Protein AF-A0A8T3MN83-F1 (afdb_monomer_lite)

Foldseek 3Di:
DDDDDDDDDDDDDDDDDDDDDPPPDLLQQAEDFDKAWDDWDPDDDADAFDKDKIKTKIFRSHQAKAAPPDPPRWDFDFAVPLDLVQVVQVFQDPAPDSGTQFTFPDRIHHHRGMTMGMGMTTQGNVNDDDD

Radius of gyration: 27.88 Å; chains: 1; bounding box: 54×98×40 Å

pLDDT: mean 82.96, std 21.78, range [26.67, 98.6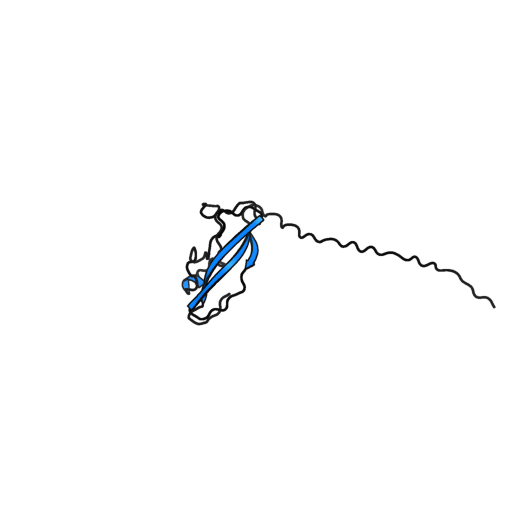2]

Secondary structure (DSSP, 8-state):
------------------------PPPPPPSSS-EEEEEEPPPPP--TT-EEEEEEEEEE-SSSPEETT-TTT--B---GGG--HHHHTT-EES-SBTTB--B-SSSEE-TT-EEEEEEEEE--TT-----

Structure (mmCIF, N/CA/C/O backbone):
data_AF-A0A8T3MN83-F1
#
_entry.id   AF-A0A8T3MN83-F1
#
loop_
_atom_site.group_PDB
_atom_site.id
_atom_site.type_symbol
_atom_site.label_atom_id
_atom_site.label_alt_id
_atom_site.label_comp_id
_atom_site.label_asym_id
_atom_site.label_entity_id
_atom_site.label_seq_id
_atom_site.pdbx_PDB_ins_code
_atom_site.Cartn_x
_atom_site.Cartn_y
_atom_site.Cartn_z
_atom_site.occupancy
_atom_site.B_iso_or_equiv
_atom_site.auth_seq_id
_atom_site.auth_comp_id
_atom_site.auth_asym_id
_atom_site.auth_atom_id
_atom_site.pdbx_PDB_model_num
ATOM 1 N N . MET A 1 1 ? -35.886 -86.623 11.465 1.00 39.50 1 MET A N 1
ATOM 2 C CA . MET A 1 1 ? -34.647 -86.024 12.008 1.00 39.50 1 MET A CA 1
ATOM 3 C C . MET A 1 1 ? -34.880 -84.525 12.169 1.00 39.50 1 MET A C 1
ATOM 5 O O . MET A 1 1 ? -35.254 -83.918 11.174 1.00 39.50 1 MET A O 1
ATOM 9 N N . PRO A 1 2 ? -34.793 -83.946 13.382 1.00 43.25 2 PRO A N 1
ATOM 10 C CA . PRO A 1 2 ? -35.080 -82.531 13.618 1.00 43.25 2 PRO A CA 1
ATOM 11 C C . PRO A 1 2 ? -33.794 -81.692 13.627 1.00 43.25 2 PRO A C 1
ATOM 13 O O . PRO A 1 2 ? -32.792 -82.131 14.182 1.00 43.25 2 PRO A O 1
ATOM 16 N N . VAL A 1 3 ? -33.839 -80.468 13.093 1.00 36.97 3 VAL A N 1
ATOM 17 C CA . VAL A 1 3 ? -32.891 -79.393 13.434 1.00 36.97 3 VAL A CA 1
ATOM 18 C C . VAL A 1 3 ? -33.666 -78.070 13.531 1.00 36.97 3 VAL A C 1
ATOM 20 O O . VAL A 1 3 ? -34.424 -77.706 12.636 1.00 36.97 3 VAL A O 1
ATOM 23 N N . ALA A 1 4 ? -33.505 -77.416 14.684 1.00 33.03 4 ALA A N 1
ATOM 24 C CA . ALA A 1 4 ? -33.962 -76.075 15.064 1.00 33.03 4 ALA A CA 1
ATOM 25 C C . ALA A 1 4 ? -33.221 -74.980 14.237 1.00 33.03 4 ALA A C 1
ATOM 27 O O . ALA A 1 4 ? -32.296 -75.304 13.514 1.00 33.03 4 ALA A O 1
ATOM 28 N N . MET A 1 5 ? -33.488 -73.667 14.239 1.00 26.67 5 MET A N 1
ATOM 29 C CA . MET A 1 5 ? -33.616 -72.743 15.367 1.00 26.67 5 MET A CA 1
ATOM 30 C C . MET A 1 5 ? -33.779 -71.293 14.831 1.00 26.67 5 MET A C 1
ATOM 32 O O . MET A 1 5 ? -32.994 -70.846 14.009 1.00 26.67 5 MET A O 1
ATOM 36 N N . ARG A 1 6 ? -34.814 -70.597 15.327 1.00 32.25 6 ARG A N 1
ATOM 37 C CA . ARG A 1 6 ? -34.992 -69.162 15.688 1.00 32.25 6 ARG A CA 1
ATOM 38 C C . ARG A 1 6 ? -34.312 -67.991 14.924 1.00 32.25 6 ARG A C 1
ATOM 40 O O . ARG A 1 6 ? -33.101 -67.861 14.910 1.00 32.25 6 ARG A O 1
ATOM 47 N N . LEU A 1 7 ? -35.192 -67.040 14.551 1.00 34.59 7 LEU A N 1
ATOM 48 C CA . LEU A 1 7 ? -35.157 -65.558 14.641 1.00 34.59 7 LEU A CA 1
ATOM 49 C C . LEU A 1 7 ? -33.877 -64.768 14.295 1.00 34.59 7 LEU A C 1
ATOM 51 O O . LEU A 1 7 ? -32.894 -64.834 15.020 1.00 34.59 7 LEU A O 1
ATOM 55 N N . ALA A 1 8 ? -34.040 -63.762 13.424 1.00 29.78 8 ALA A N 1
ATOM 56 C CA . ALA A 1 8 ? -33.528 -62.412 13.691 1.00 29.78 8 ALA A CA 1
ATOM 57 C C . ALA A 1 8 ? -34.367 -61.338 12.966 1.00 29.78 8 ALA A C 1
ATOM 59 O O . ALA A 1 8 ? -34.448 -61.309 11.742 1.00 29.78 8 ALA A O 1
ATOM 60 N N . ARG A 1 9 ? -35.001 -60.447 13.743 1.00 41.72 9 ARG A N 1
ATOM 61 C CA . ARG A 1 9 ? -35.541 -59.160 13.280 1.00 41.72 9 ARG A CA 1
ATOM 62 C C . ARG A 1 9 ? -34.363 -58.190 13.188 1.00 41.72 9 ARG A C 1
ATOM 64 O O . ARG A 1 9 ? -33.758 -57.907 14.218 1.00 41.72 9 ARG A O 1
ATOM 71 N N . ALA A 1 10 ? -34.047 -57.683 12.002 1.00 33.31 10 ALA A N 1
ATOM 72 C CA . ALA A 1 10 ? -33.077 -56.603 11.851 1.00 33.31 10 ALA A CA 1
ATOM 73 C C . ALA A 1 10 ? -33.824 -55.270 11.714 1.00 33.31 10 ALA A C 1
ATOM 75 O O . ALA A 1 10 ? -34.581 -55.055 10.770 1.00 33.31 10 ALA A O 1
ATOM 76 N N . PHE A 1 11 ? -33.636 -54.413 12.716 1.00 36.53 11 PHE A N 1
ATOM 77 C CA . PHE A 1 11 ? -34.049 -53.016 12.735 1.00 36.53 11 PHE A CA 1
ATOM 78 C C . PHE A 1 11 ? -33.270 -52.228 11.676 1.00 36.53 11 PHE A C 1
ATOM 80 O O . PHE A 1 11 ? -32.043 -52.294 11.632 1.00 36.53 11 PHE A O 1
ATOM 87 N N . LEU A 1 12 ? -33.976 -51.445 10.859 1.00 33.81 12 LEU A N 1
ATOM 88 C CA . LEU A 1 12 ? -33.362 -50.441 9.997 1.00 33.81 12 LEU A CA 1
ATOM 89 C C . LEU A 1 12 ? -33.050 -49.206 10.859 1.00 33.81 12 LEU A C 1
ATOM 91 O O . LEU A 1 12 ? -33.962 -48.505 11.297 1.00 33.81 12 LEU A O 1
ATOM 95 N N . ALA A 1 13 ? -31.773 -48.965 11.150 1.00 34.06 13 ALA A N 1
ATOM 96 C CA . ALA A 1 13 ? -31.320 -47.746 11.812 1.00 34.06 13 ALA A CA 1
ATOM 97 C C . ALA A 1 13 ? -31.183 -46.625 10.770 1.00 34.06 13 ALA A C 1
ATOM 99 O O . ALA A 1 13 ? -30.369 -46.717 9.852 1.00 34.06 13 ALA A O 1
ATOM 100 N N . ALA A 1 14 ? -31.986 -45.569 10.903 1.00 40.66 14 ALA A N 1
ATOM 101 C CA . ALA A 1 14 ? -31.839 -44.348 10.122 1.00 40.66 14 ALA A CA 1
ATOM 102 C C . ALA A 1 14 ? -30.664 -43.527 10.678 1.00 40.66 14 ALA A C 1
ATOM 104 O O . ALA A 1 14 ? -30.708 -43.055 11.813 1.00 40.66 14 ALA A O 1
ATOM 105 N N . LEU A 1 15 ? -29.606 -43.369 9.882 1.00 41.19 15 LEU A N 1
ATOM 106 C CA . LEU A 1 15 ? -28.450 -42.544 10.220 1.00 41.19 15 LEU A CA 1
ATOM 107 C C . LEU A 1 15 ? -28.741 -41.088 9.817 1.00 41.19 15 LEU A C 1
ATOM 109 O O . LEU A 1 15 ? -28.687 -40.742 8.638 1.00 41.19 15 LEU A O 1
ATOM 113 N N . LEU A 1 16 ? -29.073 -40.232 10.787 1.00 47.34 16 LEU A N 1
ATOM 114 C CA . LEU A 1 16 ? -29.130 -38.783 10.580 1.00 47.34 16 LEU A CA 1
ATOM 115 C C . LEU A 1 16 ? -27.704 -38.222 10.493 1.00 47.34 16 LEU A C 1
ATOM 117 O O . LEU A 1 16 ? -26.988 -38.166 11.489 1.00 47.34 16 LEU A O 1
ATOM 121 N N . PHE A 1 17 ? -27.305 -37.775 9.304 1.00 46.59 17 PHE A N 1
ATOM 122 C CA . PHE A 1 17 ? -26.129 -36.927 9.115 1.00 46.59 17 PHE A CA 1
ATOM 123 C C . PHE A 1 17 ? -26.514 -35.480 9.448 1.00 46.59 17 PHE A C 1
ATOM 125 O O . PHE A 1 17 ? -27.151 -34.793 8.651 1.00 46.59 17 PHE A O 1
ATOM 132 N N . THR A 1 18 ? -26.148 -34.997 10.633 1.00 45.94 18 THR A N 1
ATOM 133 C CA . THR A 1 18 ? -26.211 -33.563 10.939 1.00 45.94 18 THR A CA 1
ATOM 134 C C . THR A 1 18 ? -25.037 -32.868 10.259 1.00 45.94 18 THR A C 1
ATOM 136 O O . THR A 1 18 ? -23.896 -33.000 10.700 1.00 45.94 18 THR A O 1
ATOM 139 N N . ALA A 1 19 ? -25.302 -32.133 9.180 1.00 48.44 19 ALA A N 1
ATOM 140 C CA . ALA A 1 19 ? -24.327 -31.231 8.584 1.00 48.44 19 ALA A CA 1
ATOM 141 C C . ALA A 1 19 ? -24.112 -30.035 9.526 1.00 48.44 19 ALA A C 1
ATOM 143 O O . ALA A 1 19 ? -24.970 -29.160 9.644 1.00 48.44 19 ALA A O 1
ATOM 144 N N . THR A 1 20 ? -22.980 -29.998 10.225 1.00 54.50 20 THR A N 1
ATOM 145 C CA . THR A 1 20 ? -22.537 -28.802 10.940 1.00 54.50 20 THR A CA 1
ATOM 146 C C . THR A 1 20 ? -22.064 -27.778 9.915 1.00 54.50 20 THR A C 1
ATOM 148 O O . THR A 1 20 ? -21.052 -27.963 9.242 1.00 54.50 20 THR A O 1
ATOM 151 N N . LEU A 1 21 ? -22.806 -26.678 9.780 1.00 59.50 21 LEU A N 1
ATOM 152 C CA . LEU A 1 21 ? -22.303 -25.494 9.095 1.00 59.50 21 LEU A CA 1
ATOM 153 C C . LEU A 1 21 ? -21.082 -25.005 9.881 1.00 59.50 21 LEU A C 1
ATOM 155 O O . LEU A 1 21 ? -21.216 -24.493 10.991 1.00 59.50 21 LEU A O 1
ATOM 159 N N . ILE A 1 22 ? -19.885 -25.180 9.322 1.00 56.06 22 ILE A N 1
ATOM 160 C CA . ILE A 1 22 ? -18.687 -24.490 9.797 1.00 56.06 22 ILE A CA 1
ATOM 161 C C . ILE A 1 22 ? -18.885 -23.029 9.400 1.00 56.06 22 ILE A C 1
ATOM 163 O O . ILE A 1 22 ? -18.505 -22.613 8.308 1.00 56.06 22 ILE A O 1
ATOM 167 N N . THR A 1 23 ? -19.549 -22.242 10.243 1.00 57.78 23 THR A N 1
ATOM 168 C CA . THR A 1 23 ? -19.506 -20.790 10.088 1.00 57.78 23 THR A CA 1
ATOM 169 C C . THR A 1 23 ? -18.064 -20.379 10.365 1.00 57.78 23 THR A C 1
ATOM 171 O O . THR A 1 23 ? -17.596 -20.639 11.478 1.00 57.78 23 THR A O 1
ATOM 174 N N . PRO A 1 24 ? -17.322 -19.788 9.410 1.00 51.41 24 PRO A N 1
ATOM 175 C CA . PRO A 1 24 ? -16.026 -19.223 9.740 1.00 51.41 24 PRO A CA 1
ATOM 176 C C . PRO A 1 24 ? -16.262 -18.171 10.824 1.00 51.41 24 PRO A C 1
ATOM 178 O O . PRO A 1 24 ? -16.927 -17.162 10.583 1.00 51.41 24 PRO A O 1
ATOM 181 N N . SER A 1 25 ? -15.783 -18.437 12.042 1.00 54.22 25 SER A N 1
ATOM 182 C CA . SER A 1 25 ? -15.833 -17.455 13.118 1.00 54.22 25 SER A CA 1
ATOM 183 C C . SER A 1 25 ? -15.131 -16.197 12.618 1.00 54.22 25 SER A C 1
ATOM 185 O O . SER A 1 25 ? -14.007 -16.310 12.112 1.00 54.22 25 SER A O 1
ATOM 187 N N . PRO A 1 26 ? -15.741 -15.002 12.727 1.00 5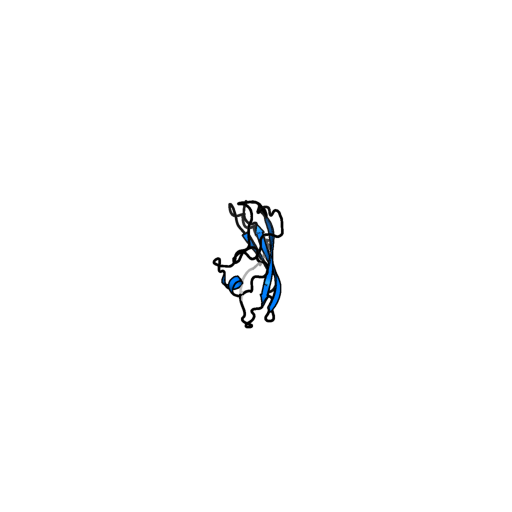8.12 26 PRO A N 1
ATOM 188 C CA . PRO A 1 26 ? -14.994 -13.788 12.465 1.00 58.12 26 PRO A CA 1
ATOM 189 C C . PRO A 1 26 ? -13.796 -13.821 13.409 1.00 58.12 26 PRO A C 1
ATOM 191 O O . PRO A 1 26 ? -13.979 -13.933 14.621 1.00 58.12 26 PRO A O 1
ATOM 194 N N . ALA A 1 27 ? -12.580 -13.796 12.853 1.00 62.31 27 ALA A N 1
ATOM 195 C CA . ALA A 1 27 ? -11.371 -13.668 13.652 1.00 62.31 27 ALA A CA 1
ATOM 196 C C . ALA A 1 27 ? -11.612 -12.517 14.633 1.00 62.31 27 ALA A C 1
ATOM 198 O O . ALA A 1 27 ? -11.916 -11.398 14.194 1.00 62.31 27 ALA A O 1
ATOM 199 N N . ALA A 1 28 ? -11.607 -12.835 15.932 1.00 59.50 28 ALA A N 1
ATOM 200 C CA . ALA A 1 28 ? -11.820 -11.855 16.981 1.00 59.50 28 ALA A CA 1
ATOM 201 C C . ALA A 1 28 ? -10.877 -10.685 16.704 1.00 59.50 28 ALA A C 1
ATOM 203 O O . ALA A 1 28 ? -9.699 -10.905 16.413 1.00 59.50 28 ALA A O 1
ATOM 204 N N . ALA A 1 29 ? -11.411 -9.464 16.706 1.00 62.19 29 ALA A N 1
ATOM 205 C CA . ALA A 1 29 ? -10.578 -8.302 16.470 1.00 62.19 29 ALA A CA 1
ATOM 206 C C . ALA A 1 29 ? -9.459 -8.295 17.523 1.00 62.19 29 ALA A C 1
ATOM 208 O O . ALA A 1 29 ? -9.741 -8.318 18.721 1.00 62.19 29 ALA A O 1
ATOM 209 N N . GLY A 1 30 ? -8.201 -8.321 17.085 1.00 63.84 30 GLY A N 1
ATOM 210 C CA . GLY A 1 30 ? -7.063 -8.195 17.983 1.00 63.84 30 GLY A CA 1
ATOM 211 C C . GLY A 1 30 ? -7.115 -6.837 18.681 1.00 63.84 30 GLY A C 1
ATOM 212 O O . GLY A 1 30 ? -7.559 -5.841 18.102 1.00 63.84 30 GLY A O 1
ATOM 213 N N . HIS A 1 31 ? -6.690 -6.768 19.938 1.00 77.69 31 HIS A N 1
ATOM 214 C CA . HIS A 1 31 ? -6.669 -5.501 20.664 1.00 77.69 31 HIS A CA 1
ATOM 215 C C . HIS A 1 31 ? -5.664 -4.527 20.029 1.00 77.69 31 HIS A C 1
ATOM 217 O O . HIS A 1 31 ? -4.481 -4.825 19.939 1.00 77.69 31 HIS A O 1
ATOM 223 N N . GLY A 1 32 ? -6.106 -3.328 19.638 1.00 88.81 32 GLY A N 1
ATOM 224 C CA . GLY A 1 32 ? -5.216 -2.305 19.082 1.00 88.81 32 GLY A CA 1
ATOM 225 C C . GLY A 1 32 ? -5.133 -2.343 17.555 1.00 88.81 32 GLY A C 1
ATOM 226 O O . GLY A 1 32 ? -6.166 -2.346 16.881 1.00 88.81 32 GLY A O 1
ATOM 227 N N . TRP A 1 33 ? -3.916 -2.304 17.009 1.00 93.88 33 TRP A N 1
ATOM 228 C CA . TRP A 1 33 ? -3.647 -2.228 15.568 1.00 93.88 33 TRP A CA 1
ATOM 229 C C . TRP A 1 33 ? -3.374 -3.618 15.000 1.00 93.88 33 TRP A C 1
ATOM 231 O O . TRP A 1 33 ? -2.312 -4.185 15.231 1.00 93.88 33 TRP A O 1
ATOM 241 N N . HIS A 1 34 ? -4.318 -4.160 14.230 1.00 95.12 34 HIS A N 1
ATOM 242 C CA . HIS A 1 34 ? -4.162 -5.466 13.593 1.00 95.12 34 HIS A CA 1
ATOM 243 C C . HIS A 1 34 ? -4.724 -5.461 12.180 1.00 95.12 34 HIS A C 1
ATOM 245 O O . HIS A 1 34 ? -5.801 -4.922 11.934 1.00 95.12 34 HIS A O 1
ATOM 251 N N . ALA A 1 35 ? -4.016 -6.114 11.266 1.00 95.56 35 ALA A N 1
ATOM 252 C CA . ALA A 1 35 ? -4.425 -6.302 9.884 1.00 95.56 35 ALA A CA 1
ATOM 253 C C . ALA A 1 35 ? -4.576 -7.796 9.588 1.00 95.56 35 ALA A C 1
ATOM 255 O O . ALA A 1 35 ? -3.785 -8.607 10.065 1.00 95.56 35 ALA A O 1
ATOM 256 N N . ALA A 1 36 ? -5.562 -8.154 8.773 1.00 96.56 36 ALA A N 1
ATOM 257 C CA . ALA A 1 36 ? -5.669 -9.484 8.184 1.00 96.56 36 ALA A CA 1
ATOM 258 C C . ALA A 1 36 ? -5.583 -9.359 6.664 1.00 96.56 36 ALA A C 1
ATOM 260 O O . ALA A 1 36 ? -6.290 -8.548 6.069 1.00 96.56 36 ALA A O 1
ATOM 261 N N . PHE A 1 37 ? -4.700 -10.131 6.034 1.00 97.38 37 PHE A N 1
ATOM 262 C CA . PHE A 1 37 ? -4.566 -10.138 4.580 1.00 97.38 37 PHE A CA 1
ATOM 263 C C . PHE A 1 37 ? -5.859 -10.635 3.929 1.00 97.38 37 PHE A C 1
ATOM 265 O O . PHE A 1 37 ? -6.414 -11.648 4.354 1.00 97.38 37 PHE A O 1
ATOM 272 N N . LEU A 1 38 ? -6.336 -9.916 2.913 1.00 98.12 38 LEU A N 1
ATOM 273 C CA . LEU A 1 38 ? -7.501 -10.323 2.125 1.00 98.12 38 LEU A CA 1
ATOM 274 C C . LEU A 1 38 ? -7.103 -10.812 0.737 1.00 98.12 38 LEU A C 1
ATOM 276 O O . LEU A 1 38 ? -7.712 -11.743 0.220 1.00 98.12 38 LEU A O 1
ATOM 280 N N . GLY A 1 39 ? -6.100 -10.184 0.126 1.00 97.44 39 GLY A N 1
ATOM 281 C CA . GLY A 1 39 ? -5.670 -10.528 -1.221 1.00 97.44 39 GLY A CA 1
ATOM 282 C C . GLY A 1 39 ? -4.838 -9.435 -1.876 1.00 97.44 39 GLY A C 1
ATOM 283 O O . GLY A 1 39 ? -4.667 -8.337 -1.345 1.00 97.44 39 GLY A O 1
ATOM 284 N N . GLN A 1 40 ? -4.354 -9.735 -3.072 1.00 97.56 40 GLN A N 1
ATOM 285 C CA . GLN A 1 40 ? -3.571 -8.835 -3.911 1.00 97.56 40 GLN A CA 1
ATOM 286 C C . GLN A 1 40 ? -3.890 -9.085 -5.385 1.00 97.56 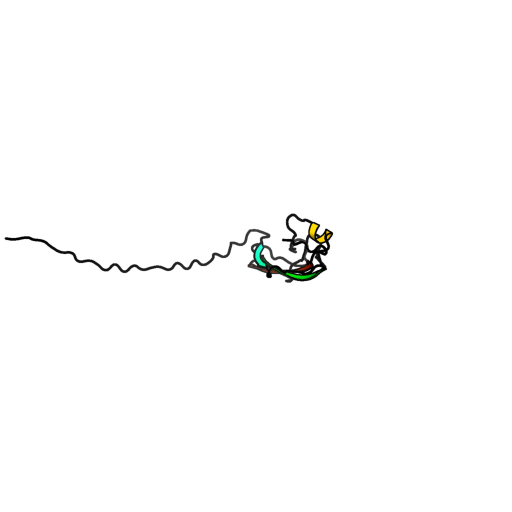40 GLN A C 1
ATOM 288 O O . GLN A 1 40 ? -4.486 -10.110 -5.719 1.00 97.56 40 GLN A O 1
ATOM 293 N N . ASP A 1 41 ? -3.519 -8.143 -6.248 1.00 96.81 41 ASP A N 1
ATOM 294 C CA . ASP A 1 41 ? -3.581 -8.356 -7.695 1.00 96.81 41 ASP A CA 1
ATOM 295 C C . ASP A 1 41 ? -2.673 -9.538 -8.109 1.00 96.81 41 ASP A C 1
ATOM 297 O O . ASP A 1 41 ? -1.748 -9.900 -7.378 1.00 96.81 41 ASP A O 1
ATOM 301 N N . PRO A 1 42 ? -2.908 -10.175 -9.268 1.00 94.44 42 PRO A N 1
ATOM 302 C CA . PRO A 1 42 ? -1.987 -11.175 -9.795 1.00 94.44 42 PRO A CA 1
ATOM 303 C C . PRO A 1 42 ? -0.585 -10.593 -9.996 1.00 94.44 42 PRO A C 1
ATOM 305 O O . PRO A 1 42 ? -0.439 -9.449 -10.425 1.00 94.44 42 PRO A O 1
ATOM 308 N N . TRP A 1 43 ? 0.446 -11.396 -9.730 1.00 90.69 43 TRP A N 1
ATOM 309 C CA . TRP A 1 43 ? 1.837 -10.985 -9.912 1.00 90.69 43 TRP A CA 1
ATOM 310 C C . TRP A 1 43 ? 2.096 -10.530 -11.357 1.00 90.69 43 TRP A C 1
ATOM 312 O O . TRP A 1 43 ? 1.881 -11.316 -12.285 1.00 90.69 43 TRP A O 1
ATOM 322 N N . PRO A 1 44 ? 2.558 -9.287 -11.578 1.00 88.06 44 PRO A N 1
ATOM 323 C CA . PRO A 1 44 ? 2.824 -8.803 -12.921 1.00 88.06 44 PRO A CA 1
ATOM 324 C C . PRO A 1 44 ? 4.142 -9.372 -13.459 1.00 88.06 44 PRO A C 1
ATOM 326 O O . PRO A 1 44 ? 5.119 -9.520 -12.729 1.00 88.06 44 PRO A O 1
ATOM 329 N N . THR A 1 45 ? 4.198 -9.627 -14.766 1.00 90.31 45 THR A N 1
ATOM 330 C CA . THR A 1 45 ? 5.461 -9.787 -15.502 1.00 90.31 45 THR A CA 1
ATOM 331 C C . THR A 1 45 ? 5.709 -8.512 -16.294 1.00 90.31 45 THR A C 1
ATOM 333 O O . THR A 1 45 ? 4.877 -8.124 -17.112 1.00 90.31 45 THR A O 1
ATOM 336 N N . LEU A 1 46 ? 6.830 -7.841 -16.031 1.00 90.12 46 LEU A N 1
ATOM 337 C CA . LEU A 1 46 ? 7.153 -6.543 -16.618 1.00 90.12 46 LEU A CA 1
ATOM 338 C C . LEU A 1 46 ? 8.403 -6.650 -17.481 1.00 90.12 46 LEU A C 1
ATOM 340 O O . LEU A 1 46 ? 9.412 -7.205 -17.053 1.00 90.12 46 LEU A O 1
ATOM 344 N N . ALA A 1 47 ? 8.345 -6.070 -18.679 1.00 91.00 47 ALA A N 1
ATOM 345 C CA . ALA A 1 47 ? 9.550 -5.811 -19.454 1.00 91.00 47 ALA A CA 1
ATOM 346 C C . ALA A 1 47 ? 10.464 -4.818 -18.702 1.00 91.00 47 ALA A C 1
ATOM 348 O O . ALA A 1 47 ? 9.960 -4.010 -17.909 1.00 91.00 47 ALA A O 1
ATOM 349 N N . PRO A 1 48 ? 11.783 -4.821 -18.966 1.00 92.12 48 PRO A N 1
ATOM 350 C CA . PRO A 1 48 ? 12.696 -3.853 -18.373 1.00 92.12 48 PRO A CA 1
ATOM 351 C C . PRO A 1 48 ? 12.209 -2.412 -18.547 1.00 92.12 48 PRO A C 1
ATOM 353 O O . PRO A 1 48 ? 11.863 -1.980 -19.646 1.00 92.12 48 PRO A O 1
ATOM 356 N N . GLY A 1 49 ? 12.133 -1.668 -17.444 1.00 91.69 49 GLY A N 1
ATOM 357 C CA . GLY A 1 49 ? 11.683 -0.278 -17.426 1.00 91.69 49 GLY A CA 1
ATOM 358 C C . GLY A 1 49 ? 10.167 -0.058 -17.514 1.00 91.69 49 GLY A C 1
ATOM 359 O O . GLY A 1 49 ? 9.730 1.061 -17.221 1.00 91.69 49 GLY A O 1
ATOM 360 N N . ALA A 1 50 ? 9.363 -1.072 -17.854 1.00 94.12 50 ALA A N 1
ATOM 361 C CA . ALA A 1 50 ? 7.903 -0.960 -17.895 1.00 94.12 50 ALA A CA 1
ATOM 362 C C . ALA A 1 50 ? 7.327 -0.726 -16.492 1.00 94.12 50 ALA A C 1
ATOM 364 O O . ALA A 1 50 ? 7.891 -1.184 -15.503 1.00 94.12 50 ALA A O 1
ATOM 365 N N . MET A 1 51 ? 6.205 -0.015 -16.392 1.00 95.19 51 MET A N 1
ATOM 366 C CA . MET A 1 51 ? 5.545 0.264 -15.114 1.00 95.19 51 MET A CA 1
ATOM 367 C C . MET A 1 51 ? 4.234 -0.504 -14.994 1.00 95.19 51 MET A C 1
ATOM 369 O O . MET A 1 51 ? 3.528 -0.678 -15.986 1.00 95.19 51 MET A O 1
ATOM 373 N N . ALA A 1 52 ? 3.870 -0.878 -13.771 1.00 95.62 52 ALA A N 1
ATOM 374 C CA . ALA A 1 52 ? 2.530 -1.348 -13.449 1.00 95.62 52 ALA A CA 1
ATOM 375 C C . ALA A 1 52 ? 2.057 -0.802 -12.105 1.00 95.62 52 ALA A C 1
ATOM 377 O O . ALA A 1 52 ? 2.853 -0.612 -11.185 1.00 95.62 52 ALA A O 1
ATOM 378 N N . SER A 1 53 ? 0.748 -0.578 -12.010 1.00 96.69 53 SER A N 1
ATOM 379 C CA . SER A 1 53 ? 0.061 -0.353 -10.741 1.00 96.69 53 SER A CA 1
ATOM 380 C C . SER A 1 53 ? -0.269 -1.702 -10.109 1.00 96.69 53 SER A C 1
ATOM 382 O O . SER A 1 53 ? -0.685 -2.625 -10.811 1.00 96.69 53 SER A O 1
ATOM 384 N N . TYR A 1 54 ? -0.079 -1.814 -8.800 1.00 96.81 54 TYR A N 1
ATOM 385 C CA . TYR A 1 54 ? -0.305 -3.031 -8.039 1.00 96.81 54 TYR A CA 1
ATOM 386 C C . TYR A 1 54 ? -1.076 -2.732 -6.762 1.00 96.81 54 TYR A C 1
ATOM 388 O O . TYR A 1 54 ? -0.775 -1.768 -6.052 1.00 96.81 54 TYR A O 1
ATOM 396 N N . THR A 1 55 ? -2.065 -3.571 -6.461 1.00 98.25 55 THR A N 1
ATOM 397 C CA . THR A 1 55 ? -2.957 -3.368 -5.322 1.00 98.25 55 THR A CA 1
ATOM 398 C C . THR A 1 55 ? -2.936 -4.542 -4.355 1.00 98.25 55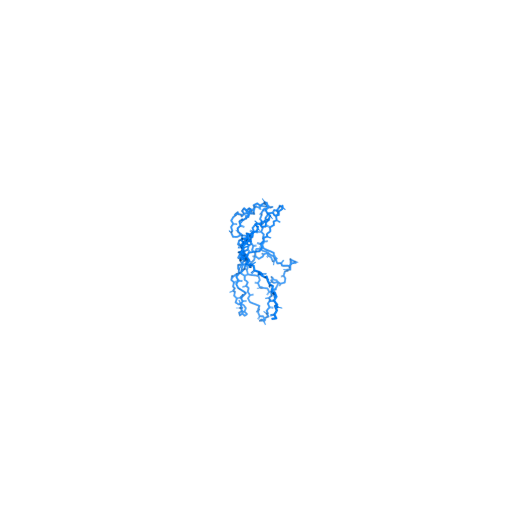 THR A C 1
ATOM 400 O O . THR A 1 55 ? -3.062 -5.704 -4.743 1.00 98.25 55 THR A O 1
ATOM 403 N N . ILE A 1 56 ? -2.871 -4.225 -3.064 1.00 98.31 56 ILE A N 1
ATOM 404 C CA . ILE A 1 56 ? -3.006 -5.175 -1.956 1.00 98.31 56 ILE A CA 1
ATOM 405 C C . ILE A 1 56 ? -4.142 -4.713 -1.044 1.00 98.31 56 ILE A C 1
ATOM 407 O O . ILE A 1 56 ? -4.317 -3.515 -0.811 1.00 98.31 56 ILE A O 1
ATOM 411 N N . ARG A 1 57 ? -4.930 -5.662 -0.531 1.00 98.56 57 ARG A N 1
ATOM 412 C CA . ARG A 1 57 ? -6.056 -5.400 0.367 1.00 98.56 57 ARG A CA 1
ATOM 413 C C . ARG A 1 57 ? -5.872 -6.115 1.698 1.00 98.56 57 ARG A C 1
ATOM 415 O O . ARG A 1 57 ? -5.536 -7.301 1.753 1.00 98.56 57 ARG A O 1
ATOM 422 N N . PHE A 1 58 ? -6.173 -5.391 2.767 1.00 98.50 58 PHE A N 1
ATOM 423 C CA . PHE A 1 58 ? -6.205 -5.902 4.132 1.00 98.50 58 PHE A CA 1
ATOM 424 C C . PHE A 1 58 ? -7.534 -5.555 4.791 1.00 98.50 58 PHE A C 1
ATOM 426 O O . PHE A 1 58 ? -8.127 -4.519 4.510 1.00 98.50 58 PHE A O 1
ATOM 433 N N . ARG A 1 59 ? -7.987 -6.390 5.719 1.00 98.25 59 ARG A N 1
ATOM 434 C CA . ARG A 1 59 ? -9.043 -6.054 6.668 1.00 98.25 59 ARG A CA 1
ATOM 435 C C . ARG A 1 59 ? -8.411 -5.429 7.901 1.00 98.25 59 ARG A C 1
ATOM 437 O O . ARG A 1 59 ? -7.431 -5.967 8.419 1.00 98.25 59 ARG A O 1
ATOM 444 N N . ASN A 1 60 ? -9.008 -4.363 8.420 1.00 97.69 60 ASN A N 1
ATOM 445 C CA . ASN A 1 60 ? -8.729 -3.910 9.774 1.00 97.69 60 ASN A CA 1
ATOM 446 C C . ASN A 1 60 ? -9.272 -4.957 10.754 1.00 97.69 60 ASN A C 1
ATOM 448 O O . ASN A 1 60 ? -10.469 -5.027 11.021 1.00 97.69 60 ASN A O 1
ATOM 452 N N . ALA A 1 61 ? -8.390 -5.817 11.242 1.00 96.56 61 ALA A N 1
ATOM 453 C CA . ALA A 1 61 ? -8.695 -6.840 12.230 1.00 96.56 61 ALA A CA 1
ATOM 454 C C . ALA A 1 61 ? -8.446 -6.336 13.659 1.00 96.56 61 ALA A C 1
ATOM 456 O O . ALA A 1 61 ? -8.425 -7.141 14.581 1.00 96.56 61 ALA A O 1
ATOM 457 N N . GLY A 1 62 ? -8.192 -5.040 13.843 1.00 95.38 62 GLY A N 1
ATOM 458 C CA . GLY A 1 62 ? -7.955 -4.415 15.135 1.00 95.38 62 GLY A CA 1
ATOM 459 C C . GLY A 1 62 ? -9.207 -3.779 15.728 1.00 95.38 62 GLY A C 1
ATOM 460 O O . GLY A 1 62 ? -10.310 -3.901 15.195 1.00 95.38 62 GLY A O 1
ATOM 461 N N . THR A 1 63 ? -9.019 -3.042 16.820 1.00 95.62 63 THR A N 1
ATOM 462 C CA . THR A 1 63 ? -10.071 -2.233 17.459 1.00 95.62 63 THR A CA 1
ATOM 463 C C . THR A 1 63 ? -9.950 -0.738 17.162 1.00 95.62 63 THR A C 1
ATOM 465 O O . THR A 1 63 ? -10.881 0.014 17.439 1.00 95.62 63 THR A O 1
ATOM 468 N N . GLN A 1 64 ? -8.830 -0.292 16.584 1.00 96.00 64 GLN A N 1
ATOM 469 C CA . GLN A 1 64 ? -8.602 1.110 16.225 1.00 96.00 64 GLN A CA 1
ATOM 470 C C . GLN A 1 64 ? -9.022 1.396 14.784 1.00 96.00 64 GLN A C 1
ATOM 472 O O . GLN A 1 64 ? -8.660 0.652 13.876 1.00 96.00 64 GLN A O 1
ATOM 477 N N . THR A 1 65 ? -9.730 2.504 14.554 1.00 96.94 65 THR A N 1
ATOM 478 C CA . THR A 1 65 ? -9.995 3.008 13.198 1.00 96.94 65 THR A CA 1
ATOM 479 C C . THR A 1 65 ? -8.712 3.566 12.595 1.00 96.94 65 THR A C 1
ATOM 481 O O . THR A 1 65 ? -8.089 4.458 13.174 1.00 96.94 65 THR A O 1
ATOM 484 N N . TRP A 1 66 ? -8.344 3.089 11.409 1.00 98.12 66 TRP A N 1
ATOM 485 C CA . TRP A 1 66 ? -7.205 3.624 10.667 1.00 98.12 66 TRP A CA 1
ATOM 486 C C . TRP A 1 66 ? -7.651 4.888 9.942 1.00 98.12 66 TRP A C 1
ATOM 488 O O . TRP A 1 66 ? -8.723 4.892 9.339 1.00 98.12 66 TRP A O 1
ATOM 498 N N . GLN A 1 67 ? -6.874 5.964 10.017 1.00 98.19 67 GLN A N 1
ATOM 499 C CA . GLN A 1 67 ? -7.244 7.259 9.444 1.00 98.19 67 GLN A CA 1
ATOM 500 C C . GLN A 1 67 ? -6.081 7.852 8.658 1.00 98.19 67 GLN A C 1
ATOM 502 O O . GLN A 1 67 ? -5.029 8.168 9.217 1.00 98.19 67 GLN A O 1
ATOM 507 N N . ARG A 1 68 ? -6.279 8.022 7.351 1.00 97.62 68 ARG A N 1
ATOM 508 C CA . ARG A 1 68 ? -5.284 8.622 6.462 1.00 97.62 68 ARG A CA 1
ATOM 509 C C . ARG A 1 68 ? -5.098 10.099 6.797 1.00 97.62 68 ARG A C 1
ATOM 511 O O . ARG A 1 68 ? -6.071 10.828 6.963 1.00 97.62 68 ARG A O 1
ATOM 518 N N . GLY A 1 69 ? -3.848 10.544 6.865 1.00 96.75 69 GLY A N 1
ATOM 519 C CA . GLY A 1 69 ? -3.481 11.925 7.175 1.00 96.75 69 GLY A CA 1
ATOM 520 C C . GLY A 1 69 ? -3.594 12.297 8.655 1.00 96.75 69 GLY A C 1
ATOM 521 O O . GLY A 1 69 ? -3.351 13.449 9.000 1.00 96.75 69 GLY A O 1
ATOM 522 N N . VAL A 1 70 ? -3.939 11.353 9.539 1.00 97.19 70 VAL A N 1
ATOM 523 C CA . VAL A 1 70 ? -4.053 11.606 10.980 1.00 97.19 70 VAL A CA 1
ATOM 524 C C . VAL A 1 70 ? -2.856 10.999 11.707 1.00 97.19 70 VAL A C 1
ATOM 526 O O . VAL A 1 70 ? -2.627 9.786 11.670 1.00 97.19 70 VAL A O 1
ATOM 529 N N . ALA A 1 71 ? -2.088 11.851 12.389 1.00 94.06 71 ALA A N 1
ATOM 530 C CA . ALA A 1 71 ? -0.923 11.436 13.162 1.00 94.06 71 ALA A CA 1
ATOM 531 C C . ALA A 1 71 ? -1.300 10.371 14.207 1.00 94.06 71 ALA A C 1
ATOM 533 O O . ALA A 1 71 ? -2.308 10.487 14.904 1.00 94.06 71 ALA A O 1
ATOM 534 N N . GLY A 1 72 ? -0.505 9.302 14.280 1.00 93.69 72 GLY A N 1
ATOM 535 C CA . GLY A 1 72 ? -0.757 8.171 15.178 1.00 93.69 72 GLY A CA 1
ATOM 536 C C . GLY A 1 72 ? -1.938 7.276 14.784 1.00 93.69 72 GLY A C 1
ATOM 537 O O . GLY A 1 72 ? -2.233 6.333 15.513 1.00 93.69 72 GLY A O 1
ATOM 538 N N . ARG A 1 73 ? -2.616 7.549 13.657 1.00 96.19 73 ARG A N 1
ATOM 539 C CA . ARG A 1 73 ? -3.732 6.725 13.164 1.00 96.19 73 ARG A CA 1
ATOM 540 C C . ARG A 1 73 ? -3.612 6.271 11.713 1.00 96.19 73 ARG A C 1
ATOM 542 O O . ARG A 1 73 ? -4.378 5.408 11.284 1.00 96.19 73 ARG A O 1
ATOM 549 N N . GLN A 1 74 ? -2.676 6.833 10.959 1.00 97.25 74 GLN A N 1
ATOM 550 C CA . GLN A 1 74 ? -2.396 6.394 9.599 1.00 97.25 74 GLN A CA 1
ATOM 551 C C . GLN A 1 74 ? -1.651 5.057 9.601 1.00 97.25 74 GLN A C 1
ATOM 553 O O . GLN A 1 74 ? -0.663 4.882 10.311 1.00 97.25 74 GLN A O 1
ATOM 558 N N . VAL A 1 75 ? -2.097 4.144 8.741 1.00 97.56 75 VAL A N 1
ATOM 559 C CA . VAL A 1 75 ? -1.410 2.886 8.439 1.00 97.56 75 VAL A CA 1
ATOM 560 C C . VAL A 1 75 ? -0.849 2.973 7.023 1.00 97.56 75 VAL A C 1
ATOM 562 O O . VAL A 1 75 ? -1.529 3.421 6.099 1.00 97.56 75 VAL A O 1
ATOM 565 N N . ASN A 1 76 ? 0.402 2.553 6.856 1.00 97.75 76 ASN A N 1
ATOM 566 C CA . ASN A 1 76 ? 1.096 2.513 5.573 1.00 97.75 76 ASN A CA 1
ATOM 567 C C . ASN A 1 76 ? 1.533 1.079 5.284 1.00 97.75 76 ASN A C 1
ATOM 569 O O . ASN A 1 76 ? 1.937 0.362 6.201 1.00 97.75 76 ASN A O 1
ATOM 573 N N . LEU A 1 77 ? 1.499 0.686 4.013 1.00 97.56 77 LEU A N 1
ATOM 574 C CA . LEU A 1 77 ? 2.124 -0.551 3.571 1.00 97.56 77 LEU A CA 1
ATOM 575 C C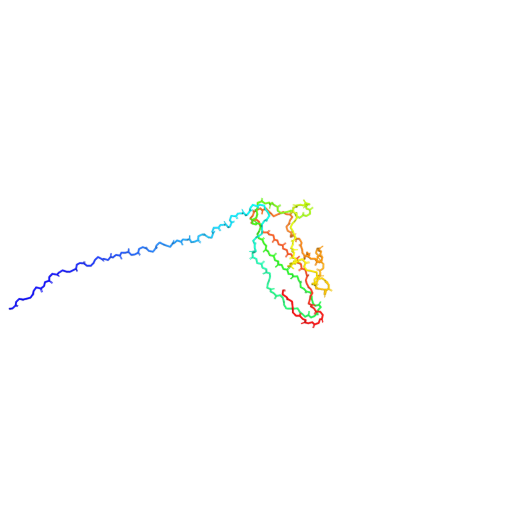 . LEU A 1 77 ? 3.639 -0.417 3.753 1.00 97.56 77 LEU A C 1
ATOM 577 O O . LEU A 1 77 ? 4.203 0.631 3.437 1.00 97.56 77 LEU A O 1
ATOM 581 N N . ALA A 1 78 ? 4.286 -1.459 4.265 1.00 96.31 78 ALA A N 1
ATOM 582 C CA . ALA A 1 78 ? 5.727 -1.495 4.480 1.00 96.31 78 ALA A CA 1
ATOM 583 C C . ALA A 1 78 ? 6.373 -2.579 3.617 1.00 96.31 78 ALA A C 1
ATOM 585 O O . ALA A 1 78 ? 5.792 -3.644 3.404 1.00 96.31 78 ALA A O 1
ATOM 586 N N . VAL A 1 79 ? 7.587 -2.303 3.147 1.00 95.56 79 VAL A N 1
ATOM 587 C CA . VAL A 1 79 ? 8.465 -3.333 2.584 1.00 95.56 79 VAL A CA 1
ATOM 588 C C . VAL A 1 79 ? 8.921 -4.262 3.707 1.00 95.56 79 VAL A C 1
ATOM 590 O O . VAL A 1 79 ? 9.199 -3.812 4.819 1.00 95.56 79 VAL A O 1
ATOM 593 N N . PHE A 1 80 ? 9.016 -5.561 3.419 1.00 91.75 80 PHE A N 1
ATOM 594 C CA . PHE A 1 80 ? 9.510 -6.538 4.384 1.00 91.75 80 PHE A CA 1
ATOM 595 C C . PHE A 1 80 ? 10.893 -6.140 4.928 1.00 91.75 80 PHE A C 1
ATOM 597 O O . PHE A 1 80 ? 11.806 -5.816 4.166 1.00 91.75 80 PHE A O 1
ATOM 604 N N . GLY A 1 81 ? 11.030 -6.158 6.257 1.00 94.38 81 GLY A N 1
ATOM 605 C CA . GLY A 1 81 ? 12.266 -5.789 6.950 1.00 94.38 81 GLY A CA 1
ATOM 606 C C . GLY A 1 81 ? 12.685 -4.326 6.789 1.00 94.38 81 GLY A C 1
ATOM 607 O O . GLY A 1 81 ? 13.843 -4.023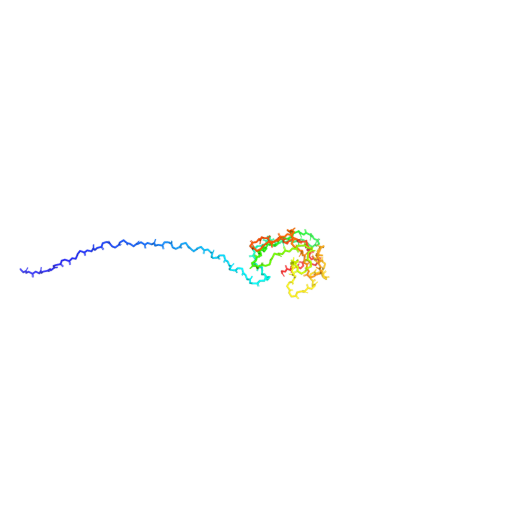 7.050 1.00 94.38 81 GLY A O 1
ATOM 608 N N . ASP A 1 82 ? 11.790 -3.441 6.329 1.00 94.12 82 ASP A N 1
ATOM 609 C CA . ASP A 1 82 ? 12.105 -2.039 6.024 1.00 94.12 82 ASP A CA 1
ATOM 610 C C . ASP A 1 82 ? 13.296 -1.884 5.054 1.00 94.12 82 ASP A C 1
ATOM 612 O O . ASP A 1 82 ? 14.059 -0.925 5.123 1.00 94.12 82 ASP A O 1
ATOM 616 N N . SER A 1 83 ? 13.455 -2.831 4.123 1.00 94.94 83 SER A N 1
ATOM 617 C CA . SER A 1 83 ? 14.514 -2.773 3.114 1.00 94.94 83 SER A CA 1
ATOM 618 C C . SER A 1 83 ? 14.263 -1.663 2.092 1.00 94.94 83 SER A C 1
ATOM 620 O O . SER A 1 83 ? 13.174 -1.546 1.529 1.00 94.94 83 SER A O 1
ATOM 622 N N . GLU A 1 84 ? 15.303 -0.891 1.786 1.00 95.75 84 GLU A N 1
ATOM 623 C CA . GLU A 1 84 ? 15.280 0.126 0.729 1.00 95.75 84 GLU A CA 1
ATOM 624 C C . GLU A 1 84 ? 15.712 -0.412 -0.641 1.00 95.75 84 GLU A C 1
ATOM 626 O O . GLU A 1 84 ? 15.716 0.342 -1.613 1.00 95.75 84 GLU A O 1
ATOM 631 N N . ILE A 1 85 ? 16.062 -1.701 -0.753 1.00 92.81 85 ILE A N 1
ATOM 632 C CA . ILE A 1 85 ? 16.711 -2.252 -1.954 1.00 92.81 85 ILE A CA 1
ATOM 633 C C . ILE A 1 85 ? 15.914 -1.981 -3.239 1.00 92.81 85 ILE A C 1
ATOM 635 O O . ILE A 1 85 ? 16.484 -1.583 -4.251 1.00 92.81 85 ILE A O 1
ATOM 639 N N . PHE A 1 86 ? 14.584 -2.093 -3.181 1.00 93.00 86 PHE A N 1
ATOM 640 C CA . PHE A 1 86 ? 13.707 -1.846 -4.326 1.00 93.00 86 PHE A CA 1
ATOM 641 C C . PHE A 1 86 ? 13.699 -0.371 -4.746 1.00 93.00 86 PHE A C 1
ATOM 643 O O . PHE A 1 86 ? 13.665 -0.060 -5.937 1.00 93.00 86 PHE A O 1
ATOM 650 N N . ALA A 1 87 ? 13.760 0.551 -3.783 1.00 94.19 87 ALA A N 1
ATOM 651 C CA . ALA A 1 87 ? 13.865 1.976 -4.071 1.00 94.19 87 ALA A CA 1
ATOM 652 C C . ALA A 1 87 ? 15.246 2.327 -4.641 1.00 94.19 87 ALA A C 1
ATOM 654 O O . ALA A 1 87 ? 15.329 3.020 -5.653 1.00 94.19 87 ALA A O 1
ATOM 655 N N . GLN A 1 88 ? 16.314 1.780 -4.057 1.00 93.62 88 GLN A N 1
ATOM 656 C CA . GLN A 1 88 ? 17.696 1.974 -4.513 1.00 93.62 88 GLN A CA 1
ATOM 657 C C . GLN A 1 88 ? 17.929 1.434 -5.931 1.00 93.62 88 GLN A C 1
ATOM 659 O O . GLN A 1 88 ? 18.687 2.018 -6.700 1.00 93.62 88 GLN A O 1
ATOM 664 N N . GLN A 1 89 ? 17.238 0.357 -6.305 1.00 91.19 89 GLN A N 1
ATOM 665 C CA . GLN A 1 89 ? 17.269 -0.220 -7.652 1.00 91.19 89 GLN A CA 1
ATOM 666 C C . GLN A 1 89 ? 16.312 0.477 -8.640 1.00 91.19 89 GLN A C 1
ATOM 668 O O . GLN A 1 89 ? 16.232 0.085 -9.803 1.00 91.19 89 GLN A O 1
ATOM 673 N N . GLY A 1 90 ? 15.586 1.516 -8.213 1.00 92.06 90 GLY A N 1
ATOM 674 C CA . GLY A 1 90 ? 14.703 2.302 -9.081 1.00 92.06 90 GLY A CA 1
ATOM 675 C C . GLY A 1 90 ? 13.367 1.632 -9.423 1.00 92.06 90 GLY A C 1
ATOM 676 O O . GLY A 1 90 ? 12.692 2.061 -10.364 1.00 92.06 90 GLY A O 1
ATOM 677 N N . LEU A 1 91 ? 12.967 0.598 -8.672 1.00 93.19 91 LEU A N 1
ATOM 678 C CA . LEU A 1 91 ? 11.684 -0.095 -8.844 1.00 93.19 91 LEU A CA 1
ATOM 679 C C . LEU A 1 91 ? 10.532 0.679 -8.188 1.00 93.19 91 LEU A C 1
ATOM 681 O O . LEU A 1 91 ? 9.385 0.541 -8.613 1.00 93.19 91 LEU A O 1
ATOM 685 N N . ALA A 1 92 ? 10.822 1.492 -7.168 1.00 95.12 92 ALA A N 1
ATOM 686 C CA . ALA A 1 92 ? 9.835 2.288 -6.445 1.00 95.12 92 ALA A CA 1
ATOM 687 C C . ALA A 1 92 ? 9.373 3.507 -7.263 1.00 95.12 92 ALA A C 1
ATOM 689 O O . ALA A 1 92 ? 10.070 4.519 -7.345 1.00 95.12 92 ALA A O 1
ATOM 690 N N . VAL A 1 93 ? 8.177 3.440 -7.855 1.00 96.19 93 VAL A N 1
ATOM 691 C CA . VAL A 1 93 ? 7.616 4.545 -8.648 1.00 96.19 93 VAL A CA 1
ATOM 692 C C . VAL A 1 93 ? 6.605 5.316 -7.809 1.00 96.19 93 VAL A C 1
ATOM 694 O O . VAL A 1 93 ? 5.488 4.852 -7.592 1.00 96.19 93 VAL A O 1
ATOM 697 N N . GLY A 1 94 ? 6.993 6.506 -7.344 1.00 95.56 94 GLY A N 1
ATOM 698 C CA . GLY A 1 94 ? 6.096 7.400 -6.601 1.00 95.56 94 GLY A CA 1
ATOM 699 C C . GLY A 1 94 ? 5.632 6.843 -5.253 1.00 95.56 94 GLY A C 1
ATOM 700 O O . GLY A 1 94 ? 4.546 7.186 -4.794 1.00 95.56 94 GLY A O 1
ATOM 701 N N . TRP A 1 95 ? 6.423 5.958 -4.640 1.00 97.50 95 TRP A N 1
ATOM 702 C CA . TRP A 1 95 ? 6.116 5.402 -3.325 1.00 97.50 95 TRP A CA 1
ATOM 703 C C . TRP A 1 95 ? 6.020 6.500 -2.262 1.00 97.50 95 TRP A C 1
ATOM 705 O O . TRP A 1 95 ? 6.719 7.510 -2.338 1.00 97.50 95 TRP A O 1
ATOM 715 N N . TYR A 1 96 ? 5.183 6.282 -1.245 1.00 95.50 96 TYR A N 1
ATOM 716 C CA . TYR A 1 96 ? 4.992 7.231 -0.139 1.00 95.50 96 TYR A CA 1
ATOM 717 C C . TYR A 1 96 ? 6.305 7.550 0.600 1.00 95.50 96 TYR A C 1
ATOM 719 O O . TYR A 1 96 ? 6.545 8.692 0.985 1.00 95.50 96 TYR A O 1
ATOM 727 N N . ALA A 1 97 ? 7.156 6.543 0.794 1.00 96.56 97 ALA A N 1
ATOM 728 C CA . ALA A 1 97 ? 8.542 6.678 1.240 1.00 96.56 97 ALA A CA 1
ATOM 729 C C . ALA A 1 97 ? 9.370 5.499 0.684 1.00 96.56 97 ALA A C 1
ATOM 731 O O . ALA A 1 97 ? 8.772 4.513 0.242 1.00 96.56 97 ALA A O 1
ATOM 732 N N . PRO A 1 98 ? 10.716 5.523 0.745 1.00 96.38 98 PRO A N 1
ATOM 733 C CA . PRO A 1 98 ? 11.558 4.450 0.195 1.00 96.38 98 PRO A CA 1
ATOM 734 C C . PRO A 1 98 ? 11.191 3.035 0.673 1.00 96.38 98 PRO A C 1
ATOM 736 O O . PRO A 1 98 ? 11.268 2.080 -0.092 1.00 96.38 98 PRO A O 1
ATOM 739 N N . THR A 1 99 ? 10.713 2.908 1.913 1.00 97.31 99 THR A N 1
ATOM 740 C CA . THR A 1 99 ? 10.279 1.643 2.534 1.00 97.31 99 THR A CA 1
ATOM 741 C C . THR A 1 99 ? 8.760 1.541 2.699 1.00 97.31 99 THR A C 1
ATOM 743 O O . THR A 1 99 ? 8.254 0.611 3.336 1.00 97.31 99 THR A O 1
ATOM 746 N N . ARG A 1 100 ? 7.999 2.515 2.185 1.00 97.62 100 ARG A N 1
ATOM 747 C CA . ARG A 1 100 ? 6.539 2.606 2.328 1.00 97.62 100 ARG A CA 1
ATOM 748 C C . ARG A 1 100 ? 5.900 2.788 0.951 1.00 97.62 100 ARG A C 1
ATOM 750 O O . ARG A 1 100 ? 5.782 3.927 0.504 1.00 97.62 100 ARG A O 1
ATOM 757 N N . PRO A 1 101 ? 5.467 1.712 0.272 1.00 97.69 101 PRO A N 1
ATOM 758 C CA . PRO A 1 101 ? 4.935 1.832 -1.081 1.00 97.69 101 PRO A CA 1
ATOM 759 C C . PRO A 1 101 ? 3.698 2.729 -1.181 1.00 97.69 101 PRO A C 1
ATOM 761 O O . PRO A 1 101 ? 3.606 3.556 -2.081 1.00 97.69 101 PRO A O 1
ATOM 764 N N . ALA A 1 102 ? 2.771 2.617 -0.227 1.00 98.12 102 ALA A N 1
ATOM 765 C CA . ALA A 1 102 ? 1.535 3.394 -0.216 1.00 98.12 102 ALA A CA 1
ATOM 766 C C . ALA A 1 102 ? 0.965 3.563 1.198 1.00 98.12 102 ALA A C 1
ATOM 768 O O . ALA A 1 102 ? 1.289 2.813 2.121 1.00 98.12 102 ALA A O 1
ATOM 769 N N . THR A 1 103 ? 0.055 4.527 1.339 1.00 97.94 103 THR A N 1
ATOM 770 C CA . THR A 1 103 ? -0.924 4.577 2.434 1.00 97.94 103 THR A CA 1
ATOM 771 C C . THR A 1 103 ? -2.277 4.040 1.953 1.00 97.94 103 THR A C 1
ATOM 773 O O . THR A 1 103 ? -2.411 3.655 0.790 1.00 97.94 103 THR A O 1
ATOM 776 N N . THR A 1 104 ? -3.270 3.971 2.839 1.00 98.00 104 THR A N 1
ATOM 777 C CA . THR A 1 104 ? -4.623 3.529 2.476 1.00 98.00 104 THR A CA 1
ATOM 778 C C . THR A 1 104 ? -5.255 4.460 1.442 1.00 98.00 104 THR A C 1
ATOM 780 O O . THR A 1 104 ? -5.008 5.663 1.442 1.00 98.00 104 THR A O 1
ATOM 783 N N . THR A 1 105 ? -6.106 3.934 0.568 1.00 98.00 105 THR A N 1
ATOM 784 C CA . THR A 1 105 ? -6.877 4.761 -0.379 1.00 98.00 105 THR A CA 1
ATOM 785 C C . THR A 1 105 ? -8.072 5.398 0.330 1.00 98.00 105 THR A C 1
ATOM 787 O O . THR A 1 105 ? -8.414 6.563 0.113 1.00 98.00 105 THR A O 1
ATOM 790 N N . GLU A 1 106 ? -8.680 4.649 1.245 1.00 98.31 106 GLU A N 1
ATOM 791 C CA . GLU A 1 106 ? -9.796 5.088 2.063 1.00 98.31 106 GLU A CA 1
ATOM 792 C C . GLU A 1 106 ? -9.334 6.124 3.108 1.00 98.31 106 GLU A C 1
ATOM 794 O O . GLU A 1 106 ? -8.244 6.000 3.682 1.00 98.31 106 GLU A O 1
ATOM 799 N N . PRO A 1 107 ? -10.153 7.153 3.397 1.00 97.75 107 PRO A N 1
ATOM 800 C CA . PRO A 1 107 ? -9.825 8.154 4.410 1.00 97.75 107 PRO A CA 1
ATOM 801 C C . PRO A 1 107 ? -9.940 7.609 5.842 1.00 97.75 107 PRO A C 1
ATOM 803 O O . PRO A 1 107 ? -9.186 8.032 6.718 1.00 97.75 107 PRO A O 1
ATOM 806 N N . ALA A 1 108 ? -10.866 6.675 6.085 1.00 98.12 108 ALA A N 1
ATOM 807 C CA . ALA A 1 108 ? -11.075 6.036 7.378 1.00 98.12 108 ALA A CA 1
ATOM 808 C C . ALA A 1 108 ? -11.494 4.570 7.202 1.00 98.12 108 ALA A C 1
ATOM 810 O O . ALA A 1 108 ? -12.398 4.274 6.423 1.00 98.12 108 ALA A O 1
ATOM 811 N N . ILE A 1 109 ? -10.858 3.669 7.950 1.00 98.44 109 ILE A N 1
ATOM 812 C CA . ILE A 1 109 ? -11.103 2.227 7.905 1.00 98.44 109 ILE A CA 1
ATOM 813 C C . ILE A 1 109 ? -11.448 1.763 9.324 1.00 98.44 109 ILE A C 1
ATOM 815 O O . ILE A 1 109 ? -10.540 1.556 10.138 1.00 98.44 109 ILE A O 1
ATOM 819 N N . PRO A 1 110 ? -12.743 1.640 9.669 1.00 97.56 110 PRO A N 1
ATOM 820 C CA . PRO A 1 110 ? -13.154 1.176 10.992 1.00 97.56 110 PRO A CA 1
ATOM 821 C C . PRO A 1 110 ? -12.768 -0.297 11.211 1.00 97.56 110 PRO A C 1
ATOM 823 O O . PRO A 1 110 ? -12.453 -0.994 10.240 1.00 97.56 110 PRO A O 1
ATOM 826 N N . PRO A 1 111 ? -12.816 -0.802 12.457 1.00 97.56 111 PRO A N 1
ATOM 827 C CA . PRO A 1 111 ? -12.722 -2.232 12.739 1.00 97.56 111 PRO A CA 1
ATOM 828 C C . PRO A 1 111 ? -13.629 -3.056 11.821 1.00 97.56 111 PRO A C 1
ATOM 830 O O . PRO A 1 111 ? -14.814 -2.773 11.662 1.00 97.56 111 PRO A O 1
ATOM 833 N N . GLY A 1 112 ? -13.054 -4.069 11.183 1.00 96.25 112 GLY A N 1
ATOM 834 C CA . GLY A 1 112 ? -13.712 -4.915 10.195 1.00 96.25 112 GLY A CA 1
ATOM 835 C C . GLY A 1 112 ? -13.763 -4.359 8.769 1.00 96.25 112 GLY A C 1
ATOM 836 O O . GLY A 1 112 ? -14.101 -5.125 7.867 1.00 96.25 112 GLY A O 1
ATOM 837 N N . GLY A 1 113 ? -13.407 -3.088 8.555 1.00 97.56 113 GLY A N 1
ATOM 838 C CA . GLY A 1 113 ? -13.347 -2.446 7.241 1.00 97.56 113 GLY A CA 1
ATOM 839 C C . GLY A 1 113 ? -12.197 -2.956 6.369 1.00 97.56 113 GLY A C 1
ATOM 840 O O . GLY A 1 113 ? -11.236 -3.543 6.868 1.00 97.56 113 GLY A O 1
ATOM 841 N N . THR A 1 114 ? -12.295 -2.719 5.060 1.00 98.50 114 THR A N 1
ATOM 842 C CA . THR A 1 114 ? -11.244 -3.056 4.086 1.00 98.50 114 THR A CA 1
ATOM 843 C C . THR A 1 114 ? -10.384 -1.830 3.799 1.00 98.50 114 THR A C 1
ATOM 845 O O . THR A 1 114 ? -10.908 -0.739 3.599 1.00 98.50 114 THR A O 1
ATOM 848 N N . ALA A 1 115 ? -9.073 -2.030 3.799 1.00 98.44 115 ALA A N 1
ATOM 849 C CA . ALA A 1 115 ? -8.053 -1.061 3.449 1.00 98.44 115 ALA A CA 1
ATOM 850 C C . ALA A 1 115 ? -7.386 -1.469 2.135 1.00 98.44 115 ALA A C 1
ATOM 852 O O . ALA A 1 115 ? -6.906 -2.603 2.005 1.00 98.44 115 ALA A O 1
ATOM 853 N N . THR A 1 116 ? -7.317 -0.530 1.198 1.00 98.62 116 THR A N 1
ATOM 854 C CA . THR A 1 116 ? -6.733 -0.723 -0.130 1.00 98.62 116 THR A CA 1
ATOM 855 C C . THR A 1 116 ? -5.435 0.062 -0.254 1.00 98.62 116 THR A C 1
ATOM 857 O O . THR A 1 116 ? -5.420 1.279 -0.063 1.00 98.62 116 THR A O 1
ATOM 860 N N . PHE A 1 117 ? -4.350 -0.620 -0.617 1.00 98.62 117 PHE A N 1
ATOM 861 C CA . PHE A 1 117 ? -3.044 -0.019 -0.878 1.00 98.62 117 PHE A CA 1
ATOM 862 C C . PHE A 1 117 ? -2.695 -0.209 -2.347 1.00 98.62 117 PHE A C 1
ATOM 864 O O . PHE A 1 117 ? -2.493 -1.343 -2.779 1.00 98.62 117 PHE A O 1
ATOM 871 N N . THR A 1 118 ? -2.599 0.888 -3.093 1.00 98.00 118 THR A N 1
ATOM 872 C CA . THR A 1 118 ? -2.217 0.877 -4.509 1.00 98.00 118 THR A CA 1
ATOM 873 C C . THR A 1 118 ? -0.912 1.638 -4.685 1.00 98.00 118 THR A C 1
ATOM 875 O O . THR A 1 118 ? -0.788 2.775 -4.231 1.00 98.00 118 THR A O 1
ATOM 878 N N . PHE A 1 119 ? 0.063 1.009 -5.330 1.00 97.81 119 PHE A N 1
ATOM 879 C CA . PHE A 1 119 ? 1.376 1.590 -5.599 1.00 97.81 119 PHE A CA 1
ATOM 880 C C . PHE A 1 119 ? 1.880 1.159 -6.970 1.00 97.81 119 PHE A C 1
ATOM 882 O O . PHE A 1 119 ? 1.494 0.113 -7.487 1.00 97.81 119 PHE A O 1
ATOM 889 N N . SER A 1 120 ? 2.769 1.960 -7.548 1.00 97.12 120 SER A N 1
ATOM 890 C CA . SER A 1 120 ? 3.379 1.649 -8.835 1.00 97.12 120 SER A CA 1
ATOM 891 C C . SER A 1 120 ? 4.762 1.038 -8.653 1.00 97.12 120 SER A C 1
ATOM 893 O O . SER A 1 120 ? 5.541 1.445 -7.786 1.00 97.12 120 SER A O 1
ATOM 895 N N . VAL A 1 121 ? 5.082 0.071 -9.504 1.00 95.38 121 VAL A N 1
ATOM 896 C CA . VAL A 1 121 ? 6.402 -0.553 -9.593 1.00 95.38 121 VAL A CA 1
ATOM 897 C C . VAL A 1 121 ? 6.932 -0.477 -11.014 1.00 95.38 121 VAL A C 1
ATOM 899 O O . VAL A 1 121 ? 6.160 -0.414 -11.974 1.00 95.38 121 VAL A O 1
ATOM 902 N N . ARG A 1 122 ? 8.257 -0.489 -11.147 1.00 94.19 122 ARG A N 1
ATOM 903 C CA . ARG A 1 122 ? 8.955 -0.573 -12.430 1.00 94.19 122 ARG A CA 1
ATOM 904 C C . ARG A 1 122 ? 9.644 -1.928 -12.584 1.00 94.19 122 ARG A C 1
ATOM 906 O O . ARG A 1 122 ? 10.239 -2.422 -11.636 1.00 94.19 122 ARG A O 1
ATOM 913 N N . GLY A 1 123 ? 9.606 -2.486 -13.790 1.00 91.19 123 GLY A N 1
ATOM 914 C CA . GLY A 1 123 ? 10.424 -3.617 -14.206 1.00 91.19 123 GLY A CA 1
ATOM 915 C C . GLY A 1 123 ? 11.924 -3.282 -14.126 1.00 91.19 123 GLY A C 1
ATOM 916 O O . GLY A 1 123 ? 12.326 -2.211 -14.595 1.00 91.19 123 GLY A O 1
ATOM 917 N N . PRO A 1 124 ? 12.765 -4.163 -13.571 1.00 86.50 124 PRO A N 1
ATOM 918 C CA . PRO A 1 124 ? 14.205 -3.934 -13.443 1.00 86.50 124 PRO A CA 1
ATOM 919 C C . PRO A 1 124 ? 14.886 -3.739 -14.794 1.00 86.50 124 PRO A C 1
ATOM 921 O O . PRO A 1 124 ? 14.581 -4.440 -15.758 1.00 86.50 124 PRO A O 1
ATOM 924 N N . ALA A 1 125 ? 15.817 -2.790 -14.873 1.00 80.19 125 ALA A N 1
ATOM 925 C CA . ALA A 1 125 ? 16.499 -2.458 -16.125 1.00 80.19 125 ALA A CA 1
ATOM 926 C C . ALA A 1 125 ? 17.402 -3.595 -16.645 1.00 80.19 125 ALA A C 1
ATOM 928 O O . ALA A 1 125 ? 17.653 -3.679 -17.843 1.00 80.19 125 ALA A O 1
ATOM 929 N N . ASP A 1 126 ? 17.861 -4.468 -15.752 1.00 78.69 126 ASP A N 1
ATOM 930 C CA . ASP A 1 126 ? 18.705 -5.632 -16.031 1.00 78.69 126 ASP A CA 1
ATOM 931 C C . ASP A 1 126 ? 17.903 -6.900 -16.390 1.00 78.69 126 ASP A C 1
ATOM 933 O O . ASP A 1 126 ? 18.493 -7.920 -16.739 1.00 78.69 126 ASP A O 1
ATOM 937 N N . GLY A 1 127 ? 16.565 -6.849 -16.331 1.00 71.25 127 GLY A N 1
ATOM 938 C CA . GLY A 1 127 ? 15.689 -7.992 -16.608 1.00 71.25 127 GLY A CA 1
ATOM 939 C C . GLY A 1 127 ? 15.595 -9.020 -15.475 1.00 71.25 127 GLY A C 1
ATOM 940 O O . GLY A 1 127 ? 15.013 -10.089 -15.673 1.00 71.25 127 GLY A O 1
ATOM 941 N N . THR A 1 128 ? 16.132 -8.718 -14.290 1.00 76.25 128 THR A N 1
ATOM 942 C CA . THR A 1 128 ? 16.053 -9.597 -13.116 1.00 76.25 128 THR A CA 1
ATOM 943 C C . THR A 1 128 ? 14.608 -9.707 -12.601 1.00 76.25 128 THR A C 1
ATOM 945 O O . THR A 1 128 ? 13.791 -8.808 -12.780 1.00 76.25 128 THR A O 1
ATOM 948 N N . SER A 1 129 ? 14.255 -10.824 -11.960 1.00 74.44 129 SER A N 1
ATOM 949 C CA . SER A 1 129 ? 12.952 -10.999 -11.295 1.00 74.44 129 SER A CA 1
ATOM 950 C C . SER A 1 129 ? 13.048 -10.701 -9.797 1.00 74.44 129 SER A C 1
ATOM 952 O O . SER A 1 129 ? 13.997 -11.132 -9.145 1.00 74.44 129 SER A O 1
ATOM 954 N N . TYR A 1 130 ? 12.038 -10.025 -9.241 1.00 70.19 130 TYR A N 1
ATOM 955 C CA . TYR A 1 130 ? 11.919 -9.726 -7.807 1.00 70.19 130 TYR A CA 1
ATOM 956 C C . TYR A 1 130 ? 10.611 -10.288 -7.244 1.00 70.19 130 TYR A C 1
ATOM 958 O O . TYR A 1 130 ? 9.626 -10.410 -7.974 1.00 70.19 130 TYR A O 1
ATOM 966 N N . ARG A 1 131 ? 10.615 -10.640 -5.953 1.00 71.62 131 ARG A N 1
ATOM 967 C CA . ARG A 1 131 ? 9.471 -11.187 -5.210 1.00 71.62 131 ARG A CA 1
ATOM 968 C C . ARG A 1 131 ? 9.396 -10.601 -3.808 1.00 71.62 131 ARG A C 1
ATOM 970 O O . ARG A 1 131 ? 10.483 -10.304 -3.260 1.00 71.62 131 ARG A O 1
#

Sequence (131 aa):
MPVAMRLARAFLAALLFTATLITPSPAAAGHGWHAAFLGQDPWPTLAPGAMASYTIRFRNAGTQTWQRGVAGRQVNLAVFGDSEIFAQQGLAVGWYAPTRPATTTEPAIPPGGTATFTFSVRGPADGTSYR